Protein AF-A0A1C3W3R6-F1 (afdb_monomer_lite)

pLDDT: mean 87.15, std 10.08, range [48.09, 96.0]

Radius of gyration: 13.22 Å; chains: 1; bounding box: 32×29×35 Å

Foldseek 3Di:
DPDFDKDWDWDDDPNHTFKIKIFGPVCVPPDQVVRQVVVVVVCCVVPNAAPDADPVGKGWHDDPFWIWIWDADPVVRGIIIMTGGD

Structure (mmCIF, N/CA/C/O backbone):
data_AF-A0A1C3W3R6-F1
#
_entry.id   AF-A0A1C3W3R6-F1
#
loop_
_atom_site.group_PDB
_atom_site.id
_atom_site.type_symbol
_atom_site.label_atom_id
_atom_site.label_alt_id
_atom_site.label_comp_id
_atom_site.label_asym_id
_atom_site.label_entity_id
_atom_site.label_seq_id
_atom_site.pdbx_PDB_ins_code
_atom_site.Cartn_x
_atom_site.Cartn_y
_atom_site.Cartn_z
_atom_site.occupancy
_atom_site.B_iso_or_equiv
_atom_site.auth_seq_id
_atom_site.auth_comp_id
_atom_site.auth_asym_id
_atom_site.auth_atom_id
_atom_site.pdbx_PDB_model_num
ATOM 1 N N . MET A 1 1 ? -4.324 9.705 -21.891 1.00 48.09 1 MET A N 1
ATOM 2 C CA . MET A 1 1 ? -3.947 8.343 -21.463 1.00 48.09 1 MET A CA 1
ATOM 3 C C . MET A 1 1 ? -4.927 7.921 -20.386 1.00 48.09 1 MET A C 1
ATOM 5 O O . MET A 1 1 ? -5.029 8.627 -19.392 1.00 48.09 1 MET A O 1
ATOM 9 N N . LEU A 1 2 ? -5.682 6.845 -20.604 1.00 55.88 2 LEU A N 1
ATOM 10 C CA . LEU A 1 2 ? -6.327 6.126 -19.501 1.00 55.88 2 LEU A CA 1
ATOM 11 C C . LEU A 1 2 ? -5.190 5.480 -18.690 1.00 55.88 2 LEU A C 1
ATOM 13 O O . LEU A 1 2 ? -4.195 5.082 -19.291 1.00 55.88 2 LEU A O 1
ATOM 17 N N . GLY A 1 3 ? -5.272 5.522 -17.360 1.00 69.69 3 GLY A N 1
ATOM 18 C CA . GLY A 1 3 ? -4.162 5.206 -16.451 1.00 69.69 3 GLY A CA 1
ATOM 19 C C . GLY A 1 3 ? -3.596 3.782 -16.565 1.00 69.69 3 GLY A C 1
ATOM 20 O O . GLY A 1 3 ? -3.952 3.005 -17.445 1.00 69.69 3 GLY A O 1
ATOM 21 N N . ARG A 1 4 ? -2.683 3.437 -15.655 1.00 74.50 4 ARG A N 1
ATOM 22 C CA . ARG A 1 4 ? -2.059 2.105 -15.598 1.00 74.50 4 ARG A CA 1
ATOM 23 C C . ARG A 1 4 ? -2.996 1.088 -14.930 1.00 74.50 4 ARG A C 1
ATOM 25 O O . ARG A 1 4 ? -3.707 1.470 -13.998 1.00 74.50 4 ARG A O 1
ATOM 32 N N . PRO A 1 5 ? -3.006 -0.185 -15.368 1.00 83.31 5 PRO A N 1
ATOM 33 C CA . PRO A 1 5 ? -3.784 -1.224 -14.708 1.00 83.31 5 PRO A CA 1
ATOM 34 C C . PRO A 1 5 ? -3.266 -1.450 -13.286 1.00 83.31 5 PRO A C 1
ATOM 36 O O . PRO A 1 5 ? -2.059 -1.495 -13.042 1.00 83.31 5 PRO A O 1
ATOM 39 N N . ALA A 1 6 ? -4.193 -1.606 -12.348 1.00 85.56 6 ALA A N 1
ATOM 40 C CA . ALA A 1 6 ? -3.887 -1.800 -10.942 1.00 85.56 6 ALA A CA 1
ATOM 41 C C . ALA A 1 6 ? -4.890 -2.757 -10.293 1.00 85.56 6 ALA A C 1
ATOM 43 O O . ALA A 1 6 ? -6.049 -2.832 -10.703 1.00 85.56 6 ALA A O 1
ATOM 44 N N . ALA A 1 7 ? -4.441 -3.459 -9.259 1.00 88.75 7 ALA A N 1
ATOM 45 C CA . ALA A 1 7 ? -5.285 -4.196 -8.337 1.00 88.75 7 ALA A CA 1
ATOM 46 C C . ALA A 1 7 ? -5.382 -3.437 -7.013 1.00 88.75 7 ALA A C 1
ATOM 48 O O . ALA A 1 7 ? -4.411 -2.843 -6.539 1.00 88.75 7 ALA A O 1
ATOM 49 N N . ALA A 1 8 ? -6.561 -3.501 -6.399 1.00 91.62 8 ALA A N 1
ATOM 50 C CA . ALA A 1 8 ? -6.780 -3.028 -5.044 1.00 91.62 8 ALA A CA 1
ATOM 51 C C . ALA A 1 8 ? -7.401 -4.144 -4.203 1.00 91.62 8 ALA A C 1
ATOM 53 O O . ALA A 1 8 ? -8.257 -4.892 -4.678 1.00 91.62 8 ALA A O 1
ATOM 54 N N . ARG A 1 9 ? -6.983 -4.247 -2.942 1.00 93.12 9 ARG A N 1
ATOM 55 C CA . ARG A 1 9 ? -7.553 -5.185 -1.970 1.00 93.12 9 ARG A CA 1
ATOM 56 C C . ARG A 1 9 ? -7.992 -4.425 -0.729 1.00 93.12 9 ARG A C 1
ATOM 58 O O . ARG A 1 9 ? -7.219 -3.652 -0.164 1.00 93.12 9 ARG A O 1
ATOM 65 N N . LEU A 1 10 ? -9.227 -4.689 -0.318 1.00 94.81 10 LEU A N 1
ATOM 66 C CA . LEU A 1 10 ? -9.854 -4.152 0.884 1.00 94.81 10 LEU A CA 1
ATOM 67 C C . LEU A 1 10 ? -9.894 -5.242 1.953 1.00 94.81 10 LEU A C 1
ATOM 69 O O . LEU A 1 10 ? -10.312 -6.364 1.665 1.00 94.81 10 LEU A O 1
ATOM 73 N N . SER A 1 11 ? -9.508 -4.906 3.180 1.00 94.31 11 SER A N 1
ATOM 74 C CA . SER A 1 11 ? -9.597 -5.816 4.322 1.00 94.31 11 SER A CA 1
ATOM 75 C C . SER A 1 11 ? -10.406 -5.182 5.443 1.00 94.31 11 SER A C 1
ATOM 77 O O . SER A 1 11 ? -10.093 -4.079 5.900 1.00 94.31 11 SER A O 1
ATOM 79 N N . PHE A 1 12 ? -11.415 -5.915 5.908 1.00 95.12 12 PHE A N 1
ATOM 80 C CA . PHE A 1 12 ? -12.368 -5.464 6.917 1.00 95.12 12 PHE A CA 1
ATOM 81 C C . PHE A 1 12 ? -12.224 -6.260 8.215 1.00 95.12 12 PHE A C 1
ATOM 83 O O . PHE A 1 12 ? -11.895 -7.447 8.196 1.00 95.12 12 PHE A O 1
ATOM 90 N N . PHE A 1 13 ? -12.516 -5.619 9.343 1.00 94.38 13 PHE A N 1
ATOM 91 C CA . PHE A 1 13 ? -12.668 -6.262 10.644 1.00 94.38 13 PHE A CA 1
ATOM 92 C C . PHE A 1 13 ? -13.883 -5.667 11.349 1.00 94.38 13 PHE A C 1
ATOM 94 O O . PHE A 1 13 ? -13.958 -4.453 11.497 1.00 94.38 13 PHE A O 1
ATOM 101 N N . ARG A 1 14 ? -14.825 -6.516 11.785 1.00 94.75 14 ARG A N 1
ATOM 102 C CA . ARG A 1 14 ? -16.105 -6.080 12.381 1.00 94.75 14 ARG A CA 1
ATOM 103 C C . ARG A 1 14 ? -16.829 -5.028 11.527 1.00 94.75 14 ARG A C 1
ATOM 105 O O . ARG A 1 14 ? -17.227 -3.994 12.036 1.00 94.75 14 ARG A O 1
ATOM 112 N N . GLU A 1 15 ? -16.949 -5.295 10.226 1.00 94.75 15 GLU A N 1
ATOM 113 C CA . GLU A 1 15 ? -17.600 -4.407 9.239 1.00 94.75 15 GLU A CA 1
ATOM 114 C C . GLU A 1 15 ? -16.885 -3.064 8.987 1.00 94.75 15 GLU A C 1
ATOM 116 O O . GLU A 1 15 ? -17.264 -2.323 8.084 1.00 94.75 15 GLU A O 1
ATOM 121 N N . GLU A 1 16 ? -15.786 -2.778 9.686 1.00 93.81 16 GLU A N 1
ATOM 122 C CA . GLU A 1 16 ? -14.961 -1.592 9.464 1.00 93.81 16 GLU A CA 1
ATOM 123 C C . GLU A 1 16 ? -13.810 -1.891 8.500 1.00 93.81 16 GLU A C 1
ATOM 125 O O . GLU A 1 16 ? -13.130 -2.915 8.617 1.00 93.81 16 GLU A O 1
ATOM 130 N N . LEU A 1 17 ? -13.543 -0.977 7.563 1.00 93.75 17 LEU A N 1
ATOM 131 C CA . LEU A 1 17 ? -12.356 -1.044 6.711 1.00 93.75 17 LEU A CA 1
ATOM 132 C C . LEU A 1 17 ? -11.104 -0.793 7.564 1.00 93.75 17 LEU A C 1
ATOM 134 O O . LEU A 1 17 ? -10.961 0.269 8.162 1.00 93.75 17 LEU A O 1
ATOM 138 N N . LYS A 1 18 ? -10.183 -1.761 7.601 1.00 95.25 18 LYS A N 1
ATOM 139 C CA . LYS A 1 18 ? -8.925 -1.653 8.359 1.00 95.25 18 LYS A CA 1
ATOM 140 C C . LYS A 1 18 ? -7.690 -1.578 7.487 1.00 95.25 18 LYS A C 1
ATOM 142 O O . LYS A 1 18 ? -6.688 -1.025 7.935 1.00 95.25 18 LYS A O 1
ATOM 147 N N . LYS A 1 19 ? -7.738 -2.111 6.262 1.00 94.94 19 LYS A N 1
ATOM 148 C CA . LYS A 1 19 ? -6.627 -2.009 5.310 1.00 94.94 19 LYS A CA 1
ATOM 149 C C . LYS A 1 19 ? -7.113 -1.831 3.880 1.00 94.94 19 LYS A C 1
ATOM 151 O O . LYS A 1 19 ? -8.079 -2.464 3.461 1.00 94.94 19 LYS A O 1
ATOM 156 N N . PHE A 1 20 ? -6.391 -1.013 3.133 1.00 95.00 20 PHE A N 1
ATOM 157 C CA . PHE A 1 20 ? -6.499 -0.863 1.692 1.00 95.00 20 PHE A CA 1
ATOM 158 C C . PHE A 1 20 ? -5.097 -1.052 1.128 1.00 95.00 20 PHE A C 1
ATOM 160 O O . PHE A 1 20 ? -4.166 -0.393 1.574 1.00 95.00 20 PHE A O 1
ATOM 167 N N . SER A 1 21 ? -4.932 -1.949 0.166 1.00 92.56 21 SER A N 1
ATOM 168 C CA . SER A 1 21 ? -3.655 -2.118 -0.532 1.00 92.56 21 SER A CA 1
ATOM 169 C C . SER A 1 21 ? -3.832 -1.897 -2.020 1.00 92.56 21 SER A C 1
ATOM 171 O O . SER A 1 21 ? -4.855 -2.290 -2.582 1.00 92.56 21 SER A O 1
ATOM 173 N N . PHE A 1 22 ? -2.834 -1.273 -2.630 1.00 91.44 22 PHE A N 1
ATOM 174 C CA . PHE A 1 22 ? -2.796 -0.918 -4.039 1.00 91.44 22 PHE A CA 1
ATOM 175 C C . PHE A 1 22 ? -1.530 -1.459 -4.693 1.00 91.44 22 PHE A C 1
ATOM 177 O O . PHE A 1 22 ? -0.436 -1.350 -4.134 1.00 91.44 22 PHE A O 1
ATOM 184 N N . ILE A 1 23 ? -1.693 -2.039 -5.879 1.00 88.69 23 ILE A N 1
ATOM 185 C CA . ILE A 1 23 ? -0.638 -2.716 -6.625 1.00 88.69 23 ILE A CA 1
ATOM 186 C C . ILE A 1 23 ? -0.784 -2.379 -8.111 1.00 88.69 23 ILE A C 1
ATOM 188 O O . ILE A 1 23 ? -1.855 -2.570 -8.681 1.00 88.69 23 ILE A O 1
ATOM 192 N N . LEU A 1 24 ? 0.289 -1.937 -8.763 1.00 84.31 24 LEU A N 1
ATOM 193 C CA . LEU A 1 24 ? 0.357 -1.787 -10.218 1.00 84.31 24 LEU A CA 1
ATOM 194 C C . LEU A 1 24 ? 0.572 -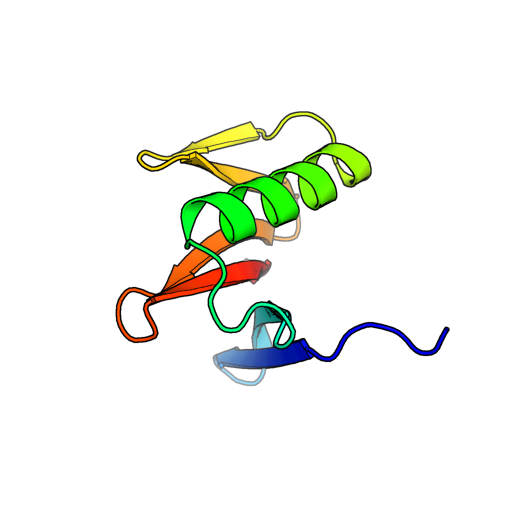3.147 -10.897 1.00 84.31 24 LEU A C 1
ATOM 196 O O . LEU A 1 24 ? 1.465 -3.901 -10.514 1.00 84.31 24 LEU A O 1
ATOM 200 N N . LEU A 1 25 ? -0.240 -3.444 -11.914 1.00 77.69 25 LEU A N 1
ATOM 201 C CA . LEU A 1 25 ? -0.224 -4.717 -12.648 1.00 77.69 25 LEU A CA 1
ATOM 202 C C . LEU A 1 25 ? 0.620 -4.663 -13.930 1.00 77.69 25 LEU A C 1
ATOM 204 O O . LEU A 1 25 ? 0.921 -5.695 -14.508 1.00 77.69 25 LEU A O 1
ATOM 208 N N . ASP A 1 26 ? 1.023 -3.476 -14.388 1.00 71.50 26 ASP A N 1
ATOM 209 C CA . ASP A 1 26 ? 1.845 -3.287 -15.595 1.00 71.50 26 ASP A CA 1
ATOM 210 C C . ASP A 1 26 ? 3.353 -3.470 -15.352 1.00 71.50 26 ASP A C 1
ATOM 212 O O . ASP A 1 26 ? 4.176 -3.060 -16.171 1.00 71.50 26 ASP A O 1
ATOM 216 N N . ARG A 1 27 ? 3.725 -4.052 -14.211 1.00 67.31 27 ARG A N 1
ATOM 217 C CA . ARG A 1 27 ? 5.114 -4.253 -13.780 1.00 67.31 27 ARG A CA 1
ATOM 218 C C . ARG A 1 27 ? 5.573 -5.708 -13.919 1.00 67.31 27 ARG A C 1
ATOM 220 O O . ARG A 1 27 ? 6.583 -6.071 -13.324 1.00 67.31 27 ARG A O 1
ATOM 227 N N . ASP A 1 28 ? 4.871 -6.525 -14.704 1.00 60.62 28 ASP A N 1
ATOM 228 C CA . ASP A 1 28 ? 5.281 -7.902 -14.995 1.00 60.62 28 ASP A CA 1
ATOM 229 C C . ASP A 1 28 ? 6.712 -7.931 -15.563 1.00 60.62 28 ASP A C 1
ATOM 231 O O . ASP A 1 28 ? 7.013 -7.315 -16.586 1.00 60.62 28 ASP A O 1
ATOM 235 N N . GLY A 1 29 ? 7.616 -8.619 -14.857 1.00 62.47 29 GLY A N 1
ATOM 236 C CA . GLY A 1 29 ? 9.041 -8.710 -15.195 1.00 62.47 29 GLY A CA 1
ATOM 237 C C . GLY A 1 29 ? 9.933 -7.588 -14.645 1.00 62.47 29 GLY A C 1
ATOM 238 O O . GLY A 1 29 ? 11.142 -7.632 -14.860 1.00 62.47 29 GLY A O 1
ATOM 239 N N . ALA A 1 30 ? 9.385 -6.599 -13.930 1.00 74.56 30 ALA A N 1
ATOM 240 C CA . ALA A 1 30 ? 10.199 -5.639 -13.189 1.00 74.56 30 ALA A CA 1
ATOM 241 C C . ALA A 1 30 ? 10.777 -6.288 -11.923 1.00 74.56 30 ALA A C 1
ATOM 243 O O . ALA A 1 30 ? 10.065 -6.957 -11.174 1.00 74.56 30 ALA A O 1
ATOM 244 N N . GLU A 1 31 ? 12.059 -6.040 -11.658 1.00 82.12 31 GLU A N 1
ATOM 245 C CA . GLU A 1 31 ? 12.696 -6.470 -10.411 1.00 82.12 31 GLU A CA 1
ATOM 246 C C . GLU A 1 31 ? 11.976 -5.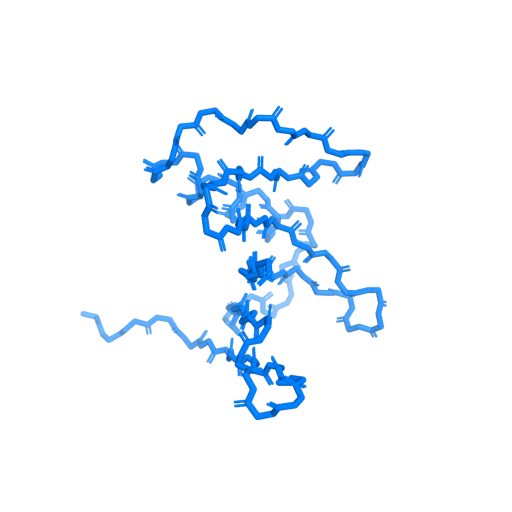845 -9.200 1.00 82.12 31 GLU A C 1
ATOM 248 O O . GLU A 1 31 ? 11.653 -4.649 -9.248 1.00 82.12 31 GLU A O 1
ATOM 253 N N . PRO A 1 32 ? 11.757 -6.591 -8.099 1.00 81.31 32 PRO A N 1
ATOM 254 C CA . PRO A 1 32 ? 11.067 -6.085 -6.910 1.00 81.31 32 PRO A CA 1
ATOM 255 C C . PRO A 1 32 ? 11.597 -4.727 -6.425 1.00 81.31 32 PRO A C 1
ATOM 257 O O . PRO A 1 32 ? 10.812 -3.818 -6.157 1.00 81.31 32 PRO A O 1
ATOM 260 N N . ASP A 1 33 ? 12.917 -4.536 -6.428 1.00 83.62 33 ASP A N 1
ATOM 261 C CA . ASP A 1 33 ? 13.579 -3.293 -6.007 1.00 83.62 33 ASP A CA 1
ATOM 262 C C . ASP A 1 33 ? 13.238 -2.075 -6.885 1.00 83.62 33 ASP A C 1
ATOM 264 O O . ASP A 1 33 ? 13.371 -0.926 -6.457 1.00 83.62 33 ASP A O 1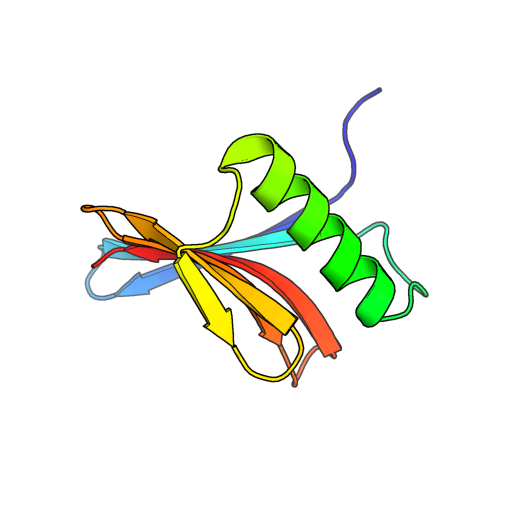
ATOM 268 N N . GLN A 1 34 ? 12.852 -2.286 -8.148 1.00 87.00 34 GLN A N 1
ATOM 269 C CA . GLN A 1 34 ? 12.407 -1.200 -9.029 1.00 87.00 34 GLN A CA 1
ATOM 270 C C . GLN A 1 34 ? 10.972 -0.788 -8.707 1.00 87.00 34 GLN A C 1
ATOM 272 O O . GLN A 1 34 ? 10.647 0.399 -8.749 1.00 87.00 34 GLN A O 1
ATOM 277 N N . VAL A 1 35 ? 10.119 -1.760 -8.379 1.00 87.44 35 VAL A N 1
ATOM 278 C CA . VAL A 1 35 ? 8.731 -1.500 -7.984 1.00 87.44 35 VAL A CA 1
ATOM 279 C C . VAL A 1 35 ? 8.697 -0.777 -6.640 1.00 87.44 35 VAL A C 1
ATOM 281 O O . VAL A 1 35 ? 7.989 0.219 -6.513 1.00 87.44 35 VAL A O 1
ATOM 284 N N . GLN A 1 36 ? 9.520 -1.212 -5.681 1.00 88.75 36 GLN A N 1
ATOM 285 C CA . GLN A 1 36 ? 9.685 -0.534 -4.397 1.00 88.75 36 GLN A CA 1
ATOM 286 C C . GLN A 1 36 ? 10.085 0.929 -4.575 1.00 88.75 36 GLN A C 1
ATOM 288 O O . GLN A 1 36 ? 9.360 1.815 -4.134 1.00 88.75 36 GLN A O 1
ATOM 293 N N . ARG A 1 37 ? 11.197 1.185 -5.281 1.00 88.75 37 ARG A N 1
ATOM 294 C CA . ARG A 1 37 ? 11.693 2.549 -5.510 1.00 88.75 37 ARG A CA 1
ATOM 295 C C . ARG A 1 37 ? 10.645 3.441 -6.155 1.00 88.75 37 ARG A C 1
ATOM 297 O O . ARG A 1 37 ? 10.511 4.594 -5.774 1.00 88.75 37 ARG A O 1
ATOM 304 N N . HIS A 1 38 ? 9.876 2.900 -7.093 1.00 89.31 38 HIS A N 1
ATOM 305 C CA . HIS A 1 38 ? 8.806 3.654 -7.725 1.00 89.31 38 HIS A CA 1
ATOM 306 C C . HIS A 1 38 ? 7.692 4.051 -6.745 1.00 89.31 38 HIS A C 1
ATOM 308 O O . HIS A 1 38 ? 7.198 5.174 -6.808 1.00 89.31 38 HIS A O 1
ATOM 314 N N . TYR A 1 39 ? 7.284 3.156 -5.842 1.00 91.06 39 TYR A N 1
ATOM 315 C CA . TYR A 1 39 ? 6.308 3.506 -4.810 1.00 91.06 39 TYR A CA 1
ATOM 316 C C . TYR A 1 39 ? 6.878 4.480 -3.785 1.00 91.06 39 TYR A C 1
ATOM 318 O O . TYR A 1 39 ? 6.184 5.425 -3.421 1.00 91.06 39 TYR A O 1
ATOM 326 N N . ASP A 1 40 ? 8.134 4.305 -3.381 1.00 90.62 40 ASP A N 1
ATOM 327 C CA . ASP A 1 40 ? 8.820 5.243 -2.495 1.00 90.62 40 ASP A CA 1
ATOM 328 C C . ASP A 1 40 ? 8.876 6.646 -3.112 1.00 90.62 40 ASP A C 1
ATOM 330 O O . ASP A 1 40 ? 8.572 7.623 -2.438 1.00 90.62 40 ASP A O 1
ATOM 334 N N . GLU A 1 41 ? 9.190 6.761 -4.406 1.00 91.19 41 GLU A N 1
ATOM 335 C CA . GLU A 1 41 ? 9.179 8.033 -5.139 1.00 91.19 41 GLU A CA 1
ATOM 336 C C . GLU A 1 41 ? 7.794 8.688 -5.140 1.00 91.19 41 GLU A C 1
ATOM 338 O O . GLU A 1 41 ? 7.689 9.893 -4.915 1.00 91.19 41 GLU A O 1
ATOM 343 N N . ILE A 1 42 ? 6.730 7.906 -5.358 1.00 90.00 42 ILE A N 1
ATOM 344 C CA . ILE A 1 42 ? 5.348 8.403 -5.314 1.00 90.00 42 ILE A CA 1
ATOM 345 C C . ILE A 1 42 ? 5.014 8.924 -3.913 1.00 90.00 42 ILE A C 1
ATOM 347 O O . ILE A 1 42 ? 4.525 10.045 -3.775 1.00 90.00 42 ILE A O 1
ATOM 351 N N . LEU A 1 43 ? 5.287 8.136 -2.872 1.00 92.50 43 LEU A N 1
ATOM 352 C CA . LEU A 1 43 ? 4.971 8.523 -1.499 1.00 92.50 43 LEU A CA 1
ATOM 353 C C . LEU A 1 43 ? 5.821 9.711 -1.033 1.00 92.50 43 LEU A C 1
ATOM 355 O O . LEU A 1 43 ? 5.303 10.604 -0.367 1.00 92.50 43 LEU A O 1
ATOM 359 N N . MET A 1 44 ? 7.096 9.770 -1.422 1.00 93.94 44 MET A N 1
ATOM 360 C CA . MET A 1 44 ? 7.970 10.902 -1.119 1.00 93.94 44 MET A CA 1
ATOM 361 C C . MET A 1 44 ? 7.537 12.180 -1.834 1.00 93.94 44 MET A C 1
ATOM 363 O O . MET A 1 44 ? 7.626 13.256 -1.244 1.00 93.94 44 MET A O 1
ATOM 367 N N . ALA A 1 45 ? 7.063 12.084 -3.078 1.00 94.38 45 ALA A N 1
ATOM 368 C CA . ALA A 1 45 ? 6.530 13.231 -3.806 1.00 94.38 45 ALA A CA 1
ATOM 369 C C . ALA A 1 45 ? 5.248 13.781 -3.159 1.00 94.38 45 ALA A C 1
ATOM 371 O O . ALA A 1 45 ? 5.061 14.995 -3.133 1.00 94.38 45 ALA A O 1
ATOM 372 N N . GLU A 1 46 ? 4.399 12.904 -2.616 1.00 94.75 46 GLU A N 1
ATOM 373 C CA . GLU A 1 46 ? 3.115 13.285 -2.017 1.00 94.75 46 GLU A CA 1
ATOM 374 C C . GLU A 1 46 ? 3.248 13.764 -0.561 1.00 94.75 46 GLU A C 1
ATOM 376 O O . GLU A 1 46 ? 2.641 14.757 -0.165 1.00 94.75 46 GLU A O 1
ATOM 381 N N . PHE A 1 47 ? 4.055 13.076 0.252 1.00 94.62 47 PHE A N 1
ATOM 382 C CA . PHE A 1 47 ? 4.098 13.264 1.708 1.00 94.62 47 PHE A CA 1
ATOM 383 C C . PHE A 1 47 ? 5.454 13.755 2.239 1.00 94.62 47 PHE A C 1
ATOM 385 O O . PHE A 1 47 ? 5.579 14.050 3.429 1.00 94.62 47 PHE A O 1
ATOM 392 N N . GLY A 1 48 ? 6.481 13.856 1.392 1.00 94.00 48 GLY A N 1
ATOM 393 C CA . GLY A 1 48 ? 7.834 14.232 1.796 1.00 94.00 48 GLY A CA 1
ATOM 394 C C . GLY A 1 48 ? 8.609 13.088 2.460 1.00 94.00 48 GLY A C 1
ATOM 395 O O . GLY A 1 48 ? 8.486 11.920 2.089 1.00 94.00 48 GLY A O 1
ATOM 396 N N . ASN A 1 49 ? 9.460 13.415 3.436 1.00 94.12 49 ASN A N 1
ATOM 397 C CA . ASN A 1 49 ? 10.264 12.406 4.131 1.00 94.12 49 ASN A CA 1
ATOM 398 C C . ASN A 1 49 ? 9.388 11.539 5.055 1.00 94.12 49 ASN A C 1
ATOM 400 O O . ASN A 1 49 ? 8.607 12.100 5.825 1.00 94.12 49 ASN A O 1
ATOM 404 N N . PRO A 1 50 ? 9.548 10.203 5.044 1.00 94.38 50 PRO A N 1
ATOM 405 C CA . PRO A 1 50 ? 8.804 9.327 5.942 1.00 94.38 50 PRO A CA 1
ATOM 406 C C . PRO A 1 50 ? 9.253 9.500 7.396 1.00 94.38 50 PRO A C 1
ATOM 408 O O . PRO A 1 50 ? 10.430 9.759 7.668 1.00 94.38 50 PRO A O 1
ATOM 411 N N . GLN A 1 51 ? 8.323 9.299 8.330 1.00 95.00 51 GLN A N 1
ATOM 412 C CA . GLN A 1 51 ? 8.603 9.271 9.767 1.00 95.00 51 GLN A CA 1
ATOM 413 C C . GLN A 1 51 ? 9.371 8.005 10.161 1.00 95.00 51 GLN A C 1
ATOM 415 O O . GLN A 1 51 ? 10.217 8.053 11.052 1.00 95.00 51 GLN A O 1
ATOM 420 N N . GLU A 1 52 ? 9.099 6.885 9.487 1.00 92.88 52 GLU A N 1
ATOM 421 C CA . GLU A 1 52 ? 9.727 5.596 9.767 1.00 92.88 52 GLU A CA 1
ATOM 422 C C . GLU A 1 52 ? 10.309 4.966 8.497 1.00 92.88 52 GLU A C 1
ATOM 424 O O . GLU A 1 52 ? 9.729 5.026 7.409 1.00 92.88 52 GLU A O 1
ATOM 429 N N . ARG A 1 53 ? 11.476 4.334 8.652 1.00 88.75 53 ARG A N 1
ATOM 430 C CA . ARG A 1 53 ? 12.112 3.496 7.632 1.00 88.75 53 ARG A CA 1
ATOM 431 C C . ARG A 1 53 ? 12.419 2.141 8.247 1.00 88.75 53 ARG A C 1
ATOM 433 O O . ARG A 1 53 ? 13.154 2.066 9.232 1.00 88.75 53 ARG A O 1
ATOM 440 N N . TYR A 1 54 ? 11.873 1.082 7.669 1.00 82.38 54 TYR A N 1
ATOM 441 C CA . TYR A 1 54 ? 12.096 -0.278 8.143 1.00 82.38 54 TYR A CA 1
ATOM 442 C C . TYR A 1 54 ? 13.289 -0.937 7.432 1.00 82.38 54 TYR A C 1
ATOM 444 O O . TYR A 1 54 ? 13.694 -0.509 6.341 1.00 82.38 54 TYR A O 1
ATOM 452 N N . PRO A 1 55 ? 13.854 -2.011 8.018 1.00 67.56 55 PRO A N 1
ATOM 453 C CA . PRO A 1 55 ? 14.775 -2.892 7.308 1.00 67.56 55 PRO A CA 1
ATOM 454 C C . PRO A 1 55 ? 14.163 -3.344 5.974 1.00 67.56 55 PRO A C 1
ATOM 456 O O . PRO A 1 55 ? 12.958 -3.571 5.896 1.00 67.56 55 PRO A O 1
ATOM 459 N N . HIS A 1 56 ? 14.988 -3.463 4.931 1.00 69.44 56 HIS A N 1
ATOM 460 C CA . HIS A 1 56 ? 14.567 -3.713 3.538 1.00 69.44 56 HIS A CA 1
ATOM 461 C C . HIS A 1 56 ? 13.925 -2.517 2.818 1.00 69.44 56 HIS A C 1
ATOM 463 O O . HIS A 1 56 ? 13.331 -2.680 1.759 1.00 69.44 56 HIS A O 1
ATOM 469 N N . GLY A 1 57 ? 14.091 -1.302 3.350 1.00 69.94 57 GLY A N 1
ATOM 470 C CA . GLY A 1 57 ? 13.801 -0.059 2.631 1.00 69.94 57 GLY A CA 1
ATOM 471 C C . GLY A 1 57 ? 12.328 0.337 2.603 1.00 69.94 57 GLY A C 1
ATOM 472 O O . GLY A 1 57 ? 11.977 1.239 1.854 1.00 69.94 57 GLY A O 1
ATOM 473 N N . MET A 1 58 ? 11.468 -0.309 3.395 1.00 82.56 58 MET A N 1
ATOM 474 C CA . MET A 1 58 ? 10.064 0.094 3.470 1.00 82.56 58 MET A CA 1
ATOM 475 C C . MET A 1 58 ? 9.947 1.460 4.149 1.00 82.56 58 MET A C 1
ATOM 477 O O . MET A 1 58 ? 10.572 1.691 5.189 1.00 82.56 58 MET A O 1
ATOM 481 N N . MET A 1 59 ? 9.132 2.347 3.585 1.00 91.56 59 MET A N 1
ATOM 482 C CA . MET A 1 59 ? 8.839 3.660 4.159 1.00 91.56 59 MET A CA 1
ATOM 483 C C . MET A 1 59 ? 7.441 3.674 4.763 1.00 91.56 59 MET A C 1
ATOM 485 O O . MET A 1 59 ? 6.517 3.126 4.165 1.00 91.56 59 MET A O 1
ATOM 489 N N . ALA A 1 60 ? 7.281 4.327 5.915 1.00 93.75 60 ALA A N 1
ATOM 490 C CA . ALA A 1 60 ? 5.982 4.530 6.540 1.00 93.75 60 ALA A CA 1
ATOM 491 C C . ALA A 1 60 ? 5.744 5.989 6.940 1.00 93.75 60 ALA A C 1
ATOM 493 O O . ALA A 1 60 ? 6.604 6.673 7.506 1.00 93.75 60 ALA A O 1
ATOM 494 N N . TYR A 1 61 ? 4.521 6.422 6.652 1.00 95.94 61 TYR A N 1
ATOM 495 C CA . TYR A 1 61 ? 3.966 7.732 6.925 1.00 95.94 61 TYR A CA 1
ATOM 496 C C . TYR A 1 61 ? 2.850 7.592 7.946 1.00 95.94 61 TYR A C 1
ATOM 498 O O . TYR A 1 61 ? 1.863 6.890 7.711 1.00 95.94 61 TYR A O 1
ATOM 506 N N . ILE A 1 62 ? 3.019 8.246 9.090 1.00 95.25 62 ILE A N 1
ATOM 507 C CA . ILE A 1 62 ? 2.113 8.114 10.232 1.00 95.25 62 ILE A CA 1
ATOM 508 C C . ILE A 1 62 ? 1.207 9.341 10.315 1.00 95.25 62 ILE A C 1
ATOM 510 O O . ILE A 1 62 ? 1.677 10.480 10.306 1.00 95.25 62 ILE A O 1
ATOM 514 N N . PHE A 1 63 ? -0.095 9.097 10.432 1.00 94.38 63 PHE A N 1
ATOM 515 C CA . PHE A 1 63 ? -1.141 10.110 10.517 1.00 94.38 63 PHE A CA 1
ATOM 516 C C . PHE A 1 63 ? -2.019 9.876 11.756 1.00 94.38 63 PHE A C 1
ATOM 518 O O . PHE A 1 63 ? -2.107 8.752 12.249 1.00 94.38 63 PHE A O 1
ATOM 525 N N . PRO A 1 64 ? -2.752 10.895 12.245 1.00 94.38 64 PRO A N 1
ATOM 526 C CA . PRO A 1 64 ? -3.667 10.717 13.377 1.00 94.38 64 PRO A CA 1
ATOM 527 C C . PRO A 1 64 ? -4.755 9.652 13.157 1.00 94.38 64 PRO A C 1
ATOM 529 O O . PRO A 1 64 ? -5.259 9.085 14.120 1.00 94.38 64 PRO A O 1
ATOM 532 N N . TRP A 1 65 ? -5.124 9.391 11.899 1.00 92.75 65 TRP A N 1
ATOM 533 C CA . TRP A 1 65 ? -6.156 8.423 11.515 1.00 92.75 65 TRP A CA 1
ATOM 534 C C . TRP A 1 65 ? -5.606 7.036 11.144 1.00 92.75 65 TRP A C 1
ATOM 536 O O . TRP A 1 65 ? -6.395 6.120 10.908 1.00 92.75 65 TRP A O 1
ATOM 546 N N . GLY A 1 66 ? -4.284 6.869 11.028 1.00 94.69 66 GLY A N 1
ATOM 547 C CA . GLY A 1 66 ? -3.704 5.632 10.514 1.00 94.69 66 GLY A CA 1
ATOM 548 C C . GLY A 1 66 ? -2.300 5.791 9.940 1.00 94.69 66 GLY A C 1
ATOM 549 O O . GLY A 1 66 ? -1.534 6.664 10.342 1.00 94.69 66 GLY A O 1
ATOM 550 N N . ARG A 1 67 ? -1.946 4.927 8.989 1.00 95.69 67 ARG A N 1
ATOM 551 C CA . ARG A 1 67 ? -0.642 4.957 8.318 1.00 95.69 67 ARG A CA 1
ATOM 552 C C . ARG A 1 67 ? -0.724 4.602 6.842 1.00 95.69 67 ARG A C 1
ATOM 554 O O . ARG A 1 67 ? -1.628 3.875 6.428 1.00 95.69 67 ARG A O 1
ATOM 561 N N . ILE A 1 68 ? 0.254 5.093 6.090 1.00 95.94 68 ILE A N 1
ATOM 562 C CA . ILE A 1 68 ? 0.500 4.768 4.684 1.00 95.94 68 ILE A CA 1
ATOM 563 C C . ILE A 1 68 ? 1.933 4.270 4.568 1.00 95.94 68 ILE A C 1
ATOM 565 O O . ILE A 1 68 ? 2.845 4.929 5.053 1.00 95.94 68 ILE A O 1
ATOM 569 N N . GLU A 1 69 ? 2.153 3.131 3.933 1.00 94.38 69 GLU A N 1
ATOM 570 C CA . GLU A 1 69 ? 3.487 2.550 3.810 1.00 94.38 69 GLU A CA 1
ATOM 571 C C . GLU A 1 69 ? 3.653 1.745 2.526 1.00 94.38 69 GLU A C 1
ATOM 573 O O . GLU A 1 69 ? 2.678 1.310 1.914 1.00 94.38 69 GLU A O 1
ATOM 578 N N . THR A 1 70 ? 4.894 1.492 2.135 1.00 93.56 70 THR A N 1
ATOM 579 C CA . THR A 1 70 ? 5.201 0.415 1.190 1.00 93.56 70 THR A CA 1
ATOM 580 C C . THR A 1 70 ? 5.261 -0.916 1.929 1.00 93.56 70 THR A C 1
ATOM 582 O O . THR A 1 70 ? 5.950 -1.018 2.943 1.00 93.56 70 THR A O 1
ATOM 585 N N . ALA A 1 71 ? 4.614 -1.951 1.406 1.00 90.56 71 ALA A N 1
ATOM 586 C CA . ALA A 1 71 ? 4.637 -3.287 1.988 1.00 90.56 71 ALA A CA 1
ATOM 587 C C . ALA A 1 71 ? 4.978 -4.339 0.931 1.00 90.56 71 ALA A C 1
ATOM 589 O O . ALA A 1 71 ? 4.463 -4.290 -0.190 1.00 90.56 71 ALA A O 1
ATOM 590 N N . PHE A 1 72 ? 5.810 -5.308 1.311 1.00 88.19 72 PHE A N 1
ATOM 591 C CA . PHE A 1 72 ? 6.178 -6.438 0.464 1.00 88.19 72 PHE A CA 1
ATOM 592 C C . PHE A 1 72 ? 5.432 -7.706 0.883 1.00 88.19 72 PHE A C 1
ATOM 594 O O . PHE A 1 72 ? 5.527 -8.145 2.030 1.00 88.19 72 PHE A O 1
ATOM 601 N N . ASP A 1 73 ? 4.697 -8.302 -0.052 1.00 84.44 73 ASP A N 1
ATOM 602 C CA . ASP A 1 73 ? 4.044 -9.596 0.116 1.00 84.44 73 ASP A CA 1
ATOM 603 C C . ASP A 1 73 ? 4.990 -10.712 -0.348 1.00 84.44 73 ASP A C 1
ATOM 605 O O . ASP A 1 73 ? 5.198 -10.908 -1.546 1.00 84.44 73 ASP A O 1
ATOM 609 N N . LEU A 1 74 ? 5.544 -11.460 0.611 1.00 80.75 74 LEU A N 1
ATOM 610 C CA . LEU A 1 74 ? 6.463 -12.575 0.356 1.00 80.75 74 LEU A CA 1
ATOM 611 C C . LEU A 1 74 ? 5.814 -13.729 -0.420 1.00 80.75 74 LEU A C 1
ATOM 613 O O . LEU A 1 74 ? 6.513 -14.450 -1.125 1.00 80.75 74 LEU A O 1
ATOM 617 N N . HIS A 1 75 ? 4.497 -13.923 -0.298 1.00 80.44 75 HIS A N 1
ATOM 618 C CA . HIS A 1 75 ? 3.806 -15.027 -0.967 1.00 80.44 75 HIS A CA 1
ATOM 619 C C . HIS A 1 75 ? 3.628 -14.757 -2.456 1.00 80.44 75 HIS A C 1
ATOM 621 O O . HIS A 1 75 ? 3.738 -15.671 -3.268 1.00 80.44 75 HIS A O 1
ATOM 627 N N . ASN A 1 76 ? 3.367 -13.496 -2.797 1.00 78.75 76 ASN A N 1
ATOM 628 C CA . ASN A 1 76 ? 3.146 -13.060 -4.171 1.00 78.75 76 ASN A CA 1
ATOM 629 C C . ASN A 1 76 ? 4.392 -12.403 -4.791 1.00 78.75 76 ASN A C 1
ATOM 631 O O . ASN A 1 76 ? 4.346 -12.005 -5.951 1.00 78.75 76 ASN A O 1
ATOM 635 N N . ASN A 1 77 ? 5.493 -12.297 -4.032 1.00 82.06 77 ASN A N 1
ATOM 636 C CA . ASN A 1 77 ? 6.733 -11.615 -4.414 1.00 82.06 77 ASN A CA 1
ATOM 637 C C . ASN A 1 77 ? 6.473 -10.199 -4.960 1.00 82.06 77 ASN A C 1
ATOM 639 O O . ASN A 1 77 ? 7.000 -9.808 -6.002 1.00 82.06 77 ASN A O 1
ATOM 643 N N . GLN A 1 78 ? 5.600 -9.446 -4.284 1.00 86.25 78 GLN A N 1
ATOM 644 C CA . GLN A 1 78 ? 5.021 -8.227 -4.842 1.00 86.25 78 GLN A CA 1
ATOM 645 C C . GLN A 1 78 ? 5.009 -7.077 -3.841 1.00 86.25 78 GLN A C 1
ATOM 647 O O . GLN A 1 78 ? 4.624 -7.230 -2.683 1.00 86.25 78 GLN A O 1
ATOM 652 N N . TRP A 1 79 ? 5.392 -5.895 -4.318 1.00 89.62 79 TRP A N 1
ATOM 653 C CA . TRP A 1 79 ? 5.265 -4.652 -3.570 1.00 89.62 79 TRP A CA 1
ATOM 654 C C . TRP A 1 79 ? 3.865 -4.059 -3.715 1.00 89.62 79 TRP A C 1
ATOM 656 O O . TRP A 1 79 ? 3.236 -4.135 -4.773 1.00 89.62 79 TRP A O 1
ATOM 666 N N . SER A 1 80 ? 3.414 -3.393 -2.661 1.00 91.69 80 SER A N 1
ATOM 667 C CA . SER A 1 80 ? 2.152 -2.665 -2.609 1.00 91.69 80 SER A CA 1
ATOM 668 C C . SER A 1 80 ? 2.310 -1.371 -1.820 1.00 91.69 80 SER A C 1
ATOM 670 O O . SER A 1 80 ? 3.198 -1.258 -0.974 1.00 91.69 80 SER A O 1
ATOM 672 N N . ILE A 1 81 ? 1.418 -0.415 -2.065 1.00 93.69 81 ILE A N 1
ATOM 673 C CA . ILE A 1 81 ? 1.164 0.679 -1.126 1.00 93.69 81 ILE A CA 1
ATOM 674 C C . ILE A 1 81 ? 0.031 0.222 -0.211 1.00 93.69 81 ILE A C 1
ATOM 676 O O . ILE A 1 81 ? -1.037 -0.162 -0.6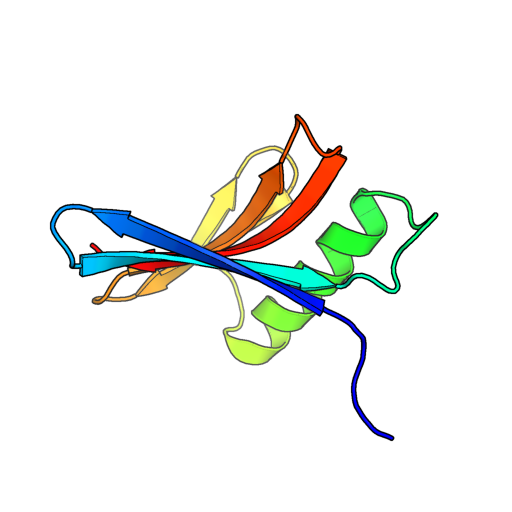93 1.00 93.69 81 ILE A O 1
ATOM 680 N N . LEU A 1 82 ? 0.263 0.249 1.096 1.00 94.50 82 LEU A N 1
ATOM 681 C CA . LEU A 1 82 ? -0.664 -0.182 2.129 1.00 94.50 82 LEU A CA 1
ATOM 682 C C . LEU A 1 82 ? -1.111 1.018 2.964 1.00 94.50 82 LEU A C 1
ATOM 684 O O . LEU A 1 82 ? -0.303 1.726 3.554 1.00 94.50 82 LEU A O 1
ATOM 688 N N . LEU A 1 83 ? -2.421 1.213 3.029 1.00 96.00 83 LEU A N 1
ATOM 689 C CA . LEU A 1 83 ? -3.093 2.137 3.928 1.00 96.00 83 LEU A CA 1
ATOM 690 C C . LEU A 1 83 ? -3.750 1.311 5.031 1.00 96.00 83 LEU A C 1
ATOM 692 O O . LEU A 1 83 ? -4.425 0.318 4.744 1.00 96.00 83 LEU A O 1
ATOM 696 N N . SER A 1 84 ? -3.591 1.720 6.285 1.00 95.75 84 SER A N 1
ATOM 697 C CA . SER A 1 84 ? -4.276 1.081 7.409 1.00 95.75 84 SER A CA 1
ATOM 698 C C . SER A 1 84 ? -4.787 2.088 8.424 1.00 95.75 84 SER A C 1
ATOM 700 O O . SER A 1 84 ? -4.100 3.064 8.717 1.00 95.75 84 SER A O 1
ATOM 702 N N . TRP A 1 85 ? -5.964 1.808 8.978 1.00 92.19 85 TRP A N 1
ATOM 703 C CA . TRP A 1 85 ? -6.647 2.632 9.976 1.00 92.19 85 TRP A CA 1
ATOM 704 C C . TRP A 1 85 ? -6.454 2.056 11.378 1.00 92.19 85 TRP A C 1
ATOM 706 O O . TRP A 1 85 ? -6.373 0.832 11.536 1.00 92.19 85 TRP A O 1
ATOM 716 N N . THR A 1 86 ? -6.377 2.940 12.373 1.00 82.81 86 THR A N 1
ATOM 717 C CA . THR A 1 86 ? -6.354 2.585 13.800 1.00 82.81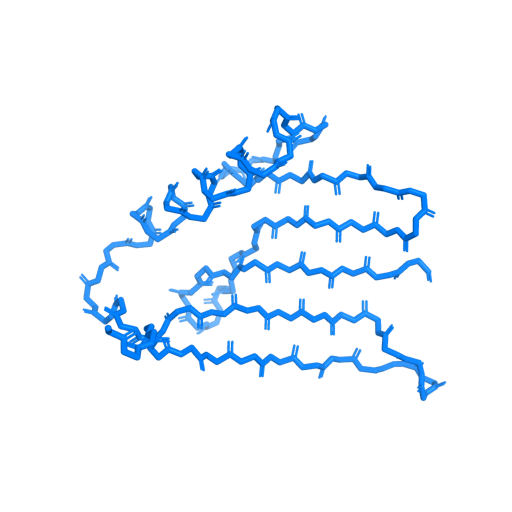 86 THR A CA 1
ATOM 718 C C . THR A 1 86 ? -7.711 2.121 14.333 1.00 82.81 86 THR A C 1
ATOM 720 O O . THR A 1 86 ? -8.762 2.324 13.677 1.00 82.81 86 THR A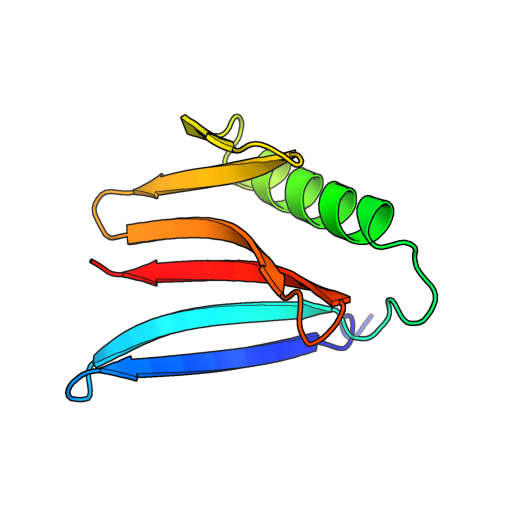 O 1
#

Organism: NCBI:txid411945

Sequence (86 aa):
MLGRPAAARLSFFREELKKFSFILLDRDGAEPDQVQRHYDEILMAEFGNPQERYPHGMMAYIFPWGRIETAFDLHNNQWSILLSWT

Secondary structure (DSSP, 8-state):
-----EEEEEEEETTEEEEEEEEESTTTT--HHHHHHHHHHHHHHHH-S-SEE-TTS-EEEEETTEEEEEEEETTTTEEEEEEEE-